Protein AF-A0A6I2Z234-F1 (afdb_monomer_lite)

Structure (mmCIF, N/CA/C/O backbone):
data_AF-A0A6I2Z234-F1
#
_entry.id   AF-A0A6I2Z234-F1
#
loop_
_atom_site.group_PDB
_atom_site.id
_atom_site.type_symbol
_atom_site.label_atom_id
_atom_site.label_alt_id
_atom_site.label_comp_id
_atom_site.label_asym_id
_atom_site.label_entity_id
_atom_site.label_seq_id
_atom_site.pdbx_PDB_ins_code
_atom_site.Cartn_x
_atom_site.Cartn_y
_atom_site.Cartn_z
_atom_site.occupancy
_atom_site.B_iso_or_equiv
_atom_site.auth_seq_id
_atom_site.auth_comp_id
_atom_site.auth_asym_id
_atom_site.auth_atom_id
_atom_site.pdbx_PDB_model_num
ATOM 1 N N . ARG A 1 1 ? 18.696 -11.423 -16.055 1.00 56.00 1 ARG A N 1
ATOM 2 C CA . ARG A 1 1 ? 18.719 -9.978 -16.403 1.00 56.00 1 ARG A CA 1
ATOM 3 C C . ARG A 1 1 ? 17.276 -9.513 -16.490 1.00 56.00 1 ARG A C 1
ATOM 5 O O . ARG A 1 1 ? 16.535 -10.114 -17.251 1.00 56.00 1 ARG A O 1
ATOM 12 N N . GLY A 1 2 ? 16.863 -8.539 -15.679 1.00 79.94 2 GLY A N 1
ATOM 13 C CA . GLY A 1 2 ? 15.513 -7.974 -15.778 1.00 79.94 2 GLY A CA 1
ATOM 14 C C . GLY A 1 2 ? 15.361 -7.114 -17.035 1.00 79.94 2 GLY A C 1
ATOM 15 O O . GLY A 1 2 ? 16.342 -6.525 -17.488 1.00 79.94 2 GLY A O 1
ATOM 16 N N . VAL A 1 3 ? 14.144 -7.052 -17.579 1.00 88.81 3 VAL A N 1
ATOM 17 C CA . VAL A 1 3 ? 13.774 -6.189 -18.716 1.00 88.81 3 VAL A CA 1
ATOM 18 C C . VAL A 1 3 ? 14.104 -4.729 -18.384 1.00 88.81 3 VAL A C 1
ATOM 20 O O . VAL A 1 3 ? 13.885 -4.291 -17.245 1.00 88.81 3 VAL A O 1
ATOM 23 N N . LYS A 1 4 ? 14.651 -3.958 -19.331 1.00 92.50 4 LYS A N 1
ATOM 24 C CA . LYS A 1 4 ? 15.020 -2.558 -19.064 1.00 92.50 4 LYS A CA 1
ATOM 25 C C . LYS A 1 4 ? 13.770 -1.688 -18.932 1.00 92.50 4 LYS A C 1
ATOM 27 O O . LYS A 1 4 ? 12.749 -1.938 -19.562 1.00 92.50 4 LYS A O 1
ATOM 32 N N . SER A 1 5 ? 13.852 -0.629 -18.134 1.00 92.75 5 SER A N 1
ATOM 33 C CA . SER A 1 5 ? 12.702 0.247 -17.871 1.00 92.75 5 SER A CA 1
ATOM 34 C C . SER A 1 5 ? 12.197 0.955 -19.136 1.00 92.75 5 SER A C 1
ATOM 36 O O . SER A 1 5 ? 10.994 1.094 -19.311 1.00 92.75 5 SER A O 1
ATOM 38 N N . PHE A 1 6 ? 13.088 1.299 -20.074 1.00 92.38 6 PHE A N 1
ATOM 39 C CA . PHE A 1 6 ? 12.712 1.838 -21.390 1.00 92.38 6 PHE A CA 1
ATOM 40 C C . PHE A 1 6 ? 11.947 0.839 -22.271 1.00 92.38 6 PHE A C 1
ATOM 42 O O . PHE A 1 6 ? 11.061 1.246 -23.012 1.00 92.38 6 PHE A O 1
ATOM 49 N N . GLU A 1 7 ? 12.252 -0.457 -22.171 1.00 94.00 7 GLU A N 1
ATOM 50 C CA . GLU A 1 7 ? 11.565 -1.512 -22.932 1.00 94.00 7 GLU A CA 1
ATOM 51 C C . GLU A 1 7 ? 10.148 -1.757 -22.380 1.00 94.00 7 GLU A C 1
ATOM 53 O O . GLU A 1 7 ? 9.220 -2.030 -23.137 1.00 94.00 7 GLU A O 1
ATOM 58 N N . LEU A 1 8 ? 9.963 -1.610 -21.062 1.00 94.75 8 LEU A N 1
ATOM 59 C CA . LEU A 1 8 ? 8.663 -1.762 -20.396 1.00 94.75 8 LEU A CA 1
ATOM 60 C C . LEU A 1 8 ? 7.775 -0.516 -20.463 1.00 94.75 8 LEU A C 1
ATOM 62 O O . LEU A 1 8 ? 6.561 -0.645 -20.333 1.00 94.75 8 LEU A O 1
ATOM 66 N N . ALA A 1 9 ? 8.352 0.671 -20.651 1.00 94.88 9 ALA A N 1
ATOM 67 C CA . ALA A 1 9 ? 7.626 1.941 -20.626 1.00 94.88 9 ALA A CA 1
ATOM 68 C C . ALA A 1 9 ? 6.409 1.950 -21.564 1.00 94.88 9 ALA A C 1
ATOM 70 O O . ALA A 1 9 ? 5.312 2.317 -21.147 1.00 94.88 9 ALA A O 1
ATOM 71 N N . GLY A 1 10 ? 6.588 1.468 -22.799 1.00 94.25 10 GLY A N 1
ATOM 72 C CA . GLY A 1 10 ? 5.508 1.377 -23.784 1.00 94.25 10 GLY A CA 1
ATOM 73 C C . GLY A 1 10 ? 4.420 0.367 -23.409 1.00 94.25 10 GLY A C 1
ATOM 74 O O . GLY A 1 10 ? 3.242 0.653 -23.586 1.00 94.25 10 GLY A O 1
ATOM 75 N N . GLN A 1 11 ? 4.795 -0.786 -22.845 1.00 95.12 11 GLN A N 1
ATOM 76 C CA . GLN A 1 11 ? 3.840 -1.835 -22.456 1.00 95.12 11 GLN A CA 1
ATOM 77 C C . GLN A 1 11 ? 3.012 -1.440 -21.230 1.00 95.12 11 GLN A C 1
ATOM 79 O O . GLN A 1 11 ? 1.834 -1.765 -21.143 1.00 95.12 11 GLN A O 1
ATOM 84 N N . LEU A 1 12 ? 3.639 -0.750 -20.275 1.00 94.44 12 LEU A N 1
ATOM 85 C CA . LEU A 1 12 ? 3.011 -0.348 -19.018 1.00 94.44 12 LEU A CA 1
ATOM 86 C C . LEU A 1 12 ? 2.335 1.028 -19.092 1.00 94.44 12 LEU A C 1
ATOM 88 O O . LEU A 1 12 ? 1.672 1.416 -18.135 1.00 94.44 12 LEU A O 1
ATOM 92 N N . GLY A 1 13 ? 2.529 1.787 -20.176 1.00 96.19 13 GLY A N 1
ATOM 93 C CA . GLY A 1 13 ? 2.050 3.170 -20.278 1.00 96.19 13 GLY A CA 1
ATOM 94 C C . GLY A 1 13 ? 2.666 4.099 -19.223 1.00 96.19 13 GLY A C 1
ATOM 95 O O . GLY A 1 13 ? 2.029 5.055 -18.789 1.00 96.19 13 GLY A O 1
ATOM 96 N N . MET A 1 14 ? 3.889 3.801 -18.771 1.00 96.31 14 MET A N 1
ATOM 97 C CA . MET A 1 14 ? 4.577 4.511 -17.687 1.00 96.31 14 MET A CA 1
ATOM 98 C C . MET A 1 14 ? 5.890 5.110 -18.179 1.00 96.31 14 MET A C 1
ATOM 100 O O . MET A 1 14 ? 6.608 4.502 -18.971 1.00 96.31 14 MET A O 1
ATOM 104 N N . ALA A 1 15 ? 6.269 6.271 -17.648 1.00 97.38 15 ALA A N 1
ATOM 105 C CA . ALA A 1 15 ? 7.601 6.807 -17.886 1.00 97.38 15 ALA A CA 1
ATOM 106 C C . ALA A 1 15 ? 8.671 5.887 -17.251 1.00 97.38 15 ALA A C 1
ATOM 108 O O . ALA A 1 15 ? 8.452 5.373 -16.148 1.00 97.38 15 ALA A O 1
ATOM 109 N N . PRO A 1 16 ? 9.860 5.712 -17.865 1.00 96.75 16 PRO A N 1
ATOM 110 C CA . PRO A 1 16 ? 10.902 4.817 -17.348 1.00 96.75 16 PRO A CA 1
ATOM 111 C C . PRO A 1 16 ? 11.262 5.062 -15.874 1.00 96.75 16 PRO A C 1
ATOM 113 O O . PRO A 1 16 ? 11.394 4.114 -15.100 1.00 96.75 16 PRO A O 1
ATOM 116 N N . TRP A 1 17 ? 11.320 6.331 -15.451 1.00 96.56 17 TRP A N 1
ATOM 117 C CA . TRP A 1 17 ? 11.630 6.696 -14.066 1.00 96.56 17 TRP A CA 1
ATOM 118 C C . TRP A 1 17 ? 10.569 6.214 -13.061 1.00 96.56 17 TRP A C 1
ATOM 120 O O . TRP A 1 17 ? 10.903 5.939 -11.906 1.00 96.56 17 TRP A O 1
ATOM 130 N N . GLN A 1 18 ? 9.299 6.086 -13.474 1.00 97.25 18 GLN A N 1
ATOM 131 C CA . GLN A 1 18 ? 8.226 5.548 -12.628 1.00 97.25 18 GLN A CA 1
ATOM 132 C C . GLN A 1 18 ? 8.430 4.051 -12.398 1.00 97.25 18 GLN A C 1
ATOM 134 O O . GLN A 1 18 ? 8.263 3.582 -11.274 1.00 97.25 18 GLN A O 1
ATOM 139 N N . ILE A 1 19 ? 8.876 3.320 -13.424 1.00 95.94 19 ILE A N 1
ATOM 140 C CA . ILE A 1 19 ? 9.188 1.888 -13.332 1.00 95.94 19 ILE A CA 1
ATOM 141 C C . ILE A 1 19 ? 10.382 1.671 -12.395 1.00 95.94 19 ILE A C 1
ATOM 143 O O . ILE A 1 19 ? 10.329 0.817 -11.509 1.00 95.94 19 ILE A O 1
ATOM 147 N N . ASP A 1 20 ? 11.436 2.480 -12.528 1.00 95.56 20 ASP A N 1
ATOM 148 C CA . ASP A 1 20 ? 12.602 2.414 -11.639 1.00 95.56 20 ASP A CA 1
ATOM 149 C C . ASP A 1 20 ? 12.239 2.748 -10.188 1.00 95.56 20 ASP A C 1
ATOM 151 O O . ASP A 1 20 ? 12.718 2.110 -9.245 1.00 95.56 20 ASP A O 1
ATOM 155 N N . LYS A 1 21 ? 11.365 3.741 -9.984 1.00 95.44 21 LYS A N 1
ATOM 156 C CA . LYS A 1 21 ? 10.826 4.075 -8.662 1.00 95.44 21 LYS A CA 1
ATOM 157 C C . LYS A 1 21 ? 10.019 2.910 -8.083 1.00 95.44 21 LYS A C 1
ATOM 159 O O . LYS A 1 21 ? 10.282 2.530 -6.943 1.00 95.44 21 LYS A O 1
ATOM 164 N N . ALA A 1 22 ? 9.108 2.321 -8.857 1.00 93.94 22 ALA A N 1
ATOM 165 C CA . ALA A 1 22 ? 8.300 1.184 -8.425 1.00 93.94 22 ALA A CA 1
ATOM 166 C C . ALA A 1 22 ? 9.186 -0.009 -8.039 1.00 93.94 22 ALA A C 1
ATOM 168 O O . ALA A 1 22 ? 9.064 -0.530 -6.936 1.00 93.94 22 ALA A O 1
ATOM 169 N N . ARG A 1 23 ? 10.165 -0.375 -8.875 1.00 92.62 23 ARG A N 1
ATOM 170 C CA . ARG A 1 23 ? 11.130 -1.453 -8.584 1.00 92.62 23 ARG A CA 1
ATOM 171 C C . ARG A 1 23 ? 11.888 -1.233 -7.279 1.00 92.62 23 ARG A C 1
ATOM 173 O O . ARG A 1 23 ? 11.993 -2.157 -6.478 1.00 92.62 23 ARG A O 1
ATOM 180 N N . ARG A 1 24 ? 12.376 -0.010 -7.032 1.00 93.25 24 ARG A N 1
ATOM 181 C CA . ARG A 1 24 ? 13.027 0.333 -5.757 1.00 93.25 24 ARG A CA 1
ATOM 182 C C . ARG A 1 24 ? 12.073 0.199 -4.575 1.00 93.25 24 ARG A C 1
ATOM 184 O O . ARG A 1 24 ? 12.481 -0.293 -3.533 1.00 93.25 24 ARG A O 1
ATOM 191 N N . GLN A 1 25 ? 10.819 0.617 -4.717 1.00 92.31 25 GLN A N 1
ATOM 192 C CA . GLN A 1 25 ? 9.832 0.523 -3.639 1.00 92.31 25 GLN A CA 1
ATOM 193 C C . GLN A 1 25 ? 9.404 -0.921 -3.348 1.00 92.31 25 GLN A C 1
ATOM 195 O O . GLN A 1 25 ? 9.142 -1.235 -2.190 1.00 92.31 25 GLN A O 1
ATOM 200 N N . LEU A 1 26 ? 9.383 -1.785 -4.367 1.00 92.12 26 LEU A N 1
ATOM 201 C CA . LEU A 1 26 ? 8.941 -3.182 -4.301 1.00 92.12 26 LEU A CA 1
ATOM 202 C C . LEU A 1 26 ? 9.920 -4.132 -3.602 1.00 92.12 26 LEU A C 1
ATOM 204 O O . LEU A 1 26 ? 9.549 -5.260 -3.314 1.00 92.12 26 LEU A O 1
ATOM 208 N N . HIS A 1 27 ? 11.144 -3.705 -3.284 1.00 89.50 27 HIS A N 1
ATOM 209 C CA . HIS A 1 27 ? 12.197 -4.598 -2.780 1.00 89.50 27 HIS A CA 1
ATOM 210 C C . HIS A 1 27 ? 11.847 -5.359 -1.479 1.00 89.50 27 HIS A C 1
ATOM 212 O O . HIS A 1 27 ? 12.500 -6.344 -1.147 1.00 89.50 27 HIS A O 1
ATOM 218 N N . ARG A 1 28 ? 10.873 -4.855 -0.712 1.00 89.88 28 ARG A N 1
ATOM 219 C CA . ARG A 1 28 ? 10.369 -5.411 0.557 1.00 89.88 28 ARG A CA 1
ATOM 220 C C . ARG A 1 28 ? 8.959 -5.995 0.421 1.00 89.88 28 ARG A C 1
ATOM 222 O O . ARG A 1 28 ? 8.360 -6.391 1.402 1.00 89.88 28 ARG A O 1
ATOM 229 N N . TRP A 1 29 ? 8.402 -6.016 -0.783 1.00 94.62 29 TRP A N 1
ATOM 230 C CA . TRP A 1 29 ? 7.031 -6.445 -1.016 1.00 94.62 29 TRP A CA 1
ATOM 231 C C . TRP A 1 29 ? 6.989 -7.815 -1.677 1.00 94.62 29 TRP A C 1
ATOM 233 O O . TRP A 1 29 ? 7.669 -8.060 -2.672 1.00 94.62 29 TRP A O 1
ATOM 243 N N . SER A 1 30 ? 6.138 -8.690 -1.147 1.00 93.88 30 SER A N 1
ATOM 244 C CA . SER A 1 30 ? 5.742 -9.932 -1.798 1.00 93.88 30 SER A CA 1
ATOM 245 C C . SER A 1 30 ? 4.407 -9.704 -2.515 1.00 93.88 30 SER A C 1
ATOM 247 O O . SER A 1 30 ? 3.663 -8.791 -2.142 1.00 93.88 30 SER A O 1
ATOM 249 N N . PRO A 1 31 ? 4.055 -10.523 -3.521 1.00 93.31 31 PRO A N 1
ATOM 250 C CA . PRO A 1 31 ? 2.749 -10.425 -4.168 1.00 93.31 31 PRO A CA 1
ATOM 251 C C . PRO A 1 31 ? 1.578 -10.504 -3.175 1.00 93.31 31 PRO A C 1
ATOM 253 O O . PRO A 1 31 ? 0.639 -9.720 -3.281 1.00 93.31 31 PRO A O 1
ATOM 256 N N . GLY A 1 32 ? 1.667 -11.392 -2.175 1.00 95.19 32 GLY A N 1
ATOM 257 C CA . GLY A 1 32 ? 0.661 -11.516 -1.114 1.00 95.19 32 GLY A CA 1
ATOM 258 C C . GLY A 1 32 ? 0.553 -10.254 -0.258 1.00 95.19 32 GLY A C 1
ATOM 259 O O . GLY A 1 32 ? -0.537 -9.717 -0.101 1.00 95.19 32 GLY A O 1
ATOM 260 N N . ALA A 1 33 ? 1.686 -9.700 0.186 1.00 95.31 33 ALA A N 1
ATOM 261 C CA . ALA A 1 33 ? 1.690 -8.474 0.985 1.00 95.31 33 ALA A CA 1
ATOM 262 C C . ALA A 1 33 ? 1.080 -7.277 0.232 1.00 95.31 33 ALA A C 1
ATOM 264 O O . ALA A 1 33 ? 0.417 -6.439 0.840 1.00 95.31 33 ALA A O 1
ATOM 265 N N . ILE A 1 34 ? 1.275 -7.191 -1.091 1.00 95.62 34 ILE A N 1
ATOM 266 C CA . ILE A 1 34 ? 0.638 -6.155 -1.919 1.00 95.62 34 ILE A CA 1
ATOM 267 C C . ILE A 1 34 ? -0.882 -6.345 -1.947 1.00 95.62 34 ILE A C 1
ATOM 269 O O . ILE A 1 34 ? -1.610 -5.367 -1.787 1.00 95.62 34 ILE A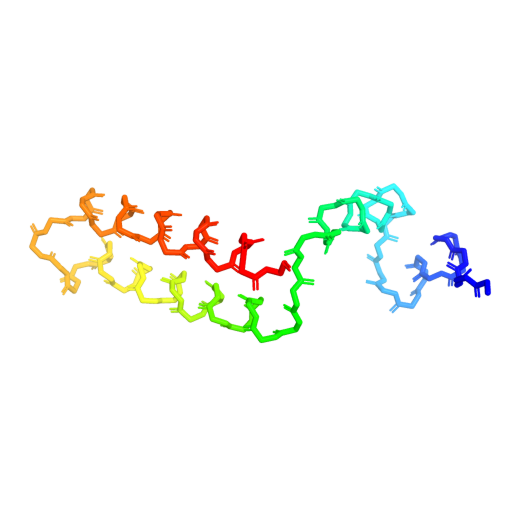 O 1
ATOM 273 N N . ALA A 1 35 ? -1.363 -7.579 -2.129 1.00 96.12 35 ALA A N 1
ATOM 274 C CA . ALA A 1 35 ? -2.794 -7.874 -2.122 1.00 96.12 35 ALA A CA 1
ATOM 275 C C . ALA A 1 35 ? -3.439 -7.511 -0.773 1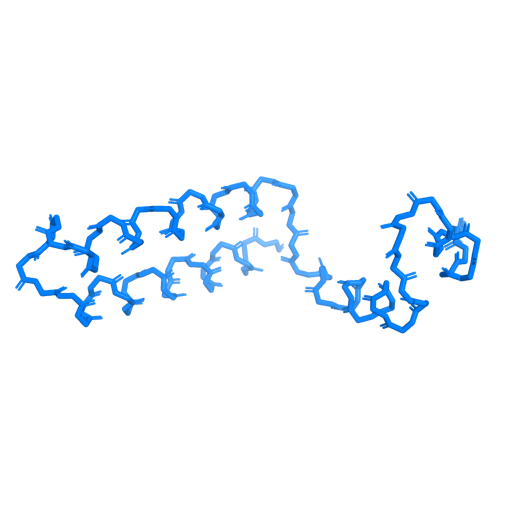.00 96.12 35 ALA A C 1
ATOM 277 O O . ALA A 1 35 ? -4.463 -6.825 -0.746 1.00 96.12 35 ALA A O 1
ATOM 278 N N . ASP A 1 36 ? -2.787 -7.874 0.334 1.00 96.12 36 ASP A N 1
ATOM 279 C CA . ASP A 1 36 ? -3.236 -7.523 1.683 1.00 96.12 36 ASP A CA 1
ATOM 280 C C . ASP A 1 36 ? -3.289 -6.003 1.880 1.00 96.12 36 ASP A C 1
ATOM 282 O O . ASP A 1 36 ? -4.289 -5.465 2.355 1.00 96.12 36 ASP A O 1
ATOM 286 N N . ALA A 1 37 ? -2.245 -5.282 1.453 1.00 96.69 37 ALA A N 1
ATOM 287 C CA . ALA A 1 37 ? -2.202 -3.826 1.548 1.00 96.69 37 ALA A CA 1
ATOM 288 C C . ALA A 1 37 ? -3.337 -3.151 0.766 1.00 96.69 37 ALA A C 1
ATOM 290 O O . ALA A 1 37 ? -3.941 -2.207 1.273 1.00 96.69 37 ALA A O 1
ATOM 291 N N . VAL A 1 38 ? -3.671 -3.647 -0.429 1.00 97.19 38 VAL A N 1
AT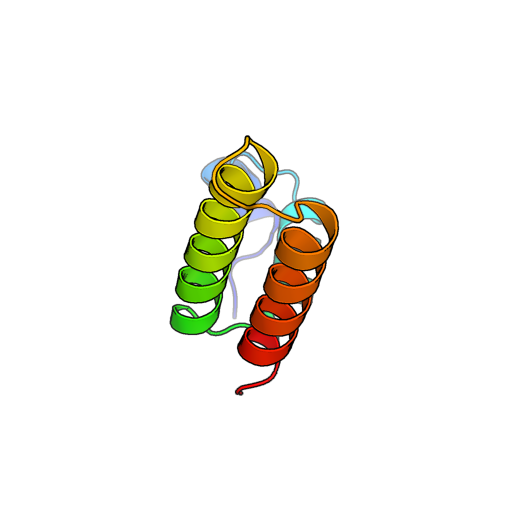OM 292 C CA . VAL A 1 38 ? -4.823 -3.152 -1.202 1.00 97.19 38 VAL A CA 1
ATOM 293 C C . VAL A 1 38 ? -6.132 -3.383 -0.441 1.00 97.19 38 VAL A C 1
ATOM 295 O O . VAL A 1 38 ? -6.954 -2.469 -0.357 1.00 97.19 38 VAL A O 1
ATOM 298 N N . GLY A 1 39 ? -6.311 -4.555 0.175 1.00 97.88 39 GLY A N 1
ATOM 299 C CA . GLY A 1 39 ? -7.477 -4.849 1.015 1.00 97.88 39 GLY A CA 1
ATOM 300 C C . GLY A 1 39 ? -7.581 -3.936 2.244 1.00 97.88 39 GLY A C 1
ATOM 301 O O . GLY A 1 39 ? -8.666 -3.445 2.571 1.00 97.88 39 GLY A O 1
ATOM 302 N N . PHE A 1 40 ? -6.453 -3.641 2.898 1.00 97.94 40 PHE A N 1
ATOM 303 C CA . PHE A 1 40 ? -6.412 -2.699 4.020 1.00 97.94 40 PHE A CA 1
ATOM 304 C C . PHE A 1 40 ? -6.776 -1.276 3.593 1.00 97.94 40 PHE A C 1
ATOM 306 O O . PHE A 1 40 ? -7.533 -0.619 4.303 1.00 97.94 40 PHE A O 1
ATOM 313 N N . ILE A 1 41 ? -6.305 -0.819 2.427 1.00 97.50 41 ILE A N 1
ATOM 314 C CA . ILE A 1 41 ? -6.665 0.496 1.873 1.00 97.50 41 ILE A CA 1
ATOM 315 C C . ILE A 1 41 ? -8.164 0.562 1.567 1.00 97.50 41 ILE A C 1
ATOM 317 O O . ILE A 1 41 ? -8.813 1.534 1.939 1.00 97.50 41 ILE A O 1
ATOM 321 N N . ALA A 1 42 ? -8.727 -0.471 0.934 1.00 98.06 42 ALA A N 1
ATOM 322 C CA . ALA A 1 42 ? -10.157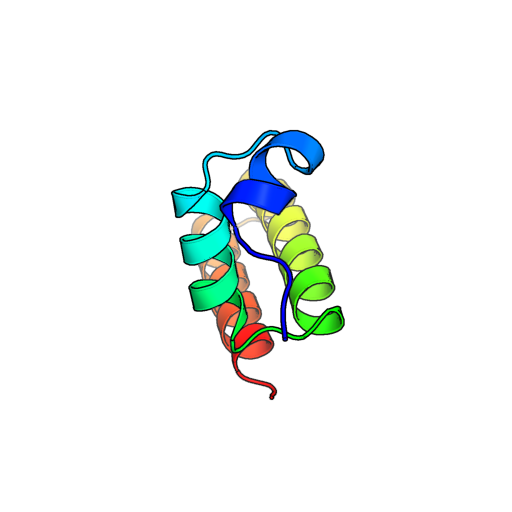 -0.516 0.629 1.00 98.06 42 ALA A CA 1
ATOM 323 C C . ALA A 1 42 ? -11.022 -0.482 1.901 1.00 98.06 42 ALA A C 1
ATOM 325 O O . ALA A 1 42 ? -12.035 0.211 1.950 1.00 98.06 42 ALA A O 1
ATOM 326 N N . THR A 1 43 ? -10.592 -1.185 2.953 1.00 97.56 43 THR A N 1
ATOM 327 C CA . THR A 1 43 ? -11.261 -1.146 4.263 1.00 97.56 43 THR A CA 1
ATOM 328 C C . THR A 1 43 ? -11.201 0.258 4.867 1.00 97.56 43 THR A C 1
ATOM 330 O O . THR A 1 43 ? -12.221 0.779 5.307 1.00 97.56 43 THR A O 1
ATOM 333 N N . ALA A 1 44 ? -10.024 0.888 4.842 1.00 97.56 44 ALA A N 1
ATOM 334 C CA . ALA A 1 44 ? -9.826 2.233 5.374 1.00 97.56 44 ALA A CA 1
ATOM 335 C C . ALA A 1 44 ? -10.659 3.285 4.627 1.00 97.56 44 ALA A C 1
ATOM 337 O O . ALA A 1 44 ? -11.223 4.174 5.257 1.00 97.56 44 ALA A O 1
ATOM 338 N N . ASP A 1 45 ? -10.780 3.172 3.300 1.00 97.75 45 ASP A N 1
ATOM 339 C CA . ASP A 1 45 ? -11.620 4.055 2.484 1.00 97.75 45 ASP A CA 1
ATOM 340 C C . ASP A 1 45 ? -13.089 4.011 2.933 1.00 97.75 45 ASP A C 1
ATOM 342 O O . ASP A 1 45 ? -13.713 5.058 3.109 1.00 97.75 45 ASP A O 1
ATOM 346 N N . ALA A 1 46 ? -13.621 2.813 3.195 1.00 97.81 46 ALA A N 1
ATOM 347 C CA . ALA A 1 46 ? -14.970 2.655 3.727 1.00 97.81 46 ALA A CA 1
ATOM 348 C C . ALA A 1 46 ? -15.097 3.214 5.156 1.00 97.81 46 ALA A C 1
ATOM 350 O O . ALA A 1 46 ? -16.030 3.968 5.439 1.00 97.81 46 ALA A O 1
ATOM 351 N N . GLU A 1 47 ? -14.156 2.876 6.048 1.00 97.50 47 GLU A N 1
ATOM 352 C CA . GLU A 1 47 ? -14.132 3.344 7.442 1.00 97.50 47 GLU A CA 1
ATOM 353 C C . GLU A 1 47 ? -14.118 4.889 7.507 1.00 97.50 47 GLU A C 1
ATOM 355 O O . GLU A 1 47 ? -14.944 5.483 8.203 1.00 97.50 47 GLU A O 1
ATOM 360 N N . VAL A 1 48 ? -13.273 5.552 6.706 1.00 96.56 48 VAL A N 1
ATOM 361 C CA . VAL A 1 48 ? -13.162 7.023 6.641 1.00 96.56 48 VAL A CA 1
ATOM 362 C C . VAL A 1 48 ? -14.407 7.686 6.047 1.00 96.56 48 VAL A C 1
ATOM 364 O O . VAL A 1 48 ? -14.760 8.796 6.443 1.00 96.56 48 VAL A O 1
ATOM 367 N N . LYS A 1 49 ? -15.114 7.016 5.131 1.00 96.19 49 LYS A N 1
ATOM 368 C CA . LYS A 1 49 ? -16.358 7.522 4.521 1.00 96.19 49 LYS A CA 1
ATOM 369 C C . LYS A 1 49 ? -17.601 7.361 5.405 1.00 96.19 49 LYS A C 1
ATOM 371 O O . LYS A 1 49 ? -18.701 7.669 4.953 1.00 96.19 49 LYS A O 1
ATOM 376 N N . GLY A 1 50 ? -17.438 6.914 6.650 1.00 93.25 50 GLY A N 1
ATOM 377 C CA . GLY A 1 50 ? -18.518 6.835 7.637 1.00 93.25 50 GLY A CA 1
ATOM 378 C C . GLY A 1 50 ? -18.865 5.420 8.093 1.00 93.25 50 GLY A C 1
ATOM 379 O O . GLY A 1 50 ? -19.825 5.255 8.840 1.00 93.25 50 GLY A O 1
ATOM 380 N N . ALA A 1 51 ? -18.101 4.400 7.686 1.00 91.75 51 ALA A N 1
ATOM 381 C CA . ALA A 1 51 ? -18.262 3.047 8.223 1.00 91.75 51 ALA A CA 1
ATOM 382 C C . ALA A 1 51 ? -17.553 2.834 9.579 1.00 91.75 51 ALA A C 1
ATOM 384 O O . ALA A 1 51 ? -17.683 1.760 10.164 1.00 91.75 51 ALA A O 1
ATOM 385 N N . ALA A 1 52 ? -16.819 3.831 10.094 1.00 93.25 52 ALA A N 1
ATOM 386 C CA . ALA A 1 52 ? -16.202 3.810 11.420 1.00 93.25 52 ALA A CA 1
ATOM 387 C C . ALA A 1 52 ? -16.609 5.020 12.272 1.00 93.25 52 ALA A C 1
ATOM 389 O O . ALA A 1 52 ? -16.890 6.102 11.762 1.00 93.25 52 ALA A O 1
ATOM 390 N N . SER A 1 53 ? -16.589 4.833 13.595 1.00 92.31 53 SER A N 1
ATOM 391 C CA . SER A 1 53 ? -16.836 5.898 14.574 1.00 92.31 53 SER A CA 1
ATOM 392 C C . SER A 1 53 ? -15.668 6.878 14.709 1.00 92.31 53 SER A C 1
ATOM 394 O O . SER A 1 53 ? -15.881 8.020 15.101 1.00 92.31 53 SER A O 1
ATOM 396 N N . ASP A 1 54 ? -14.446 6.432 14.398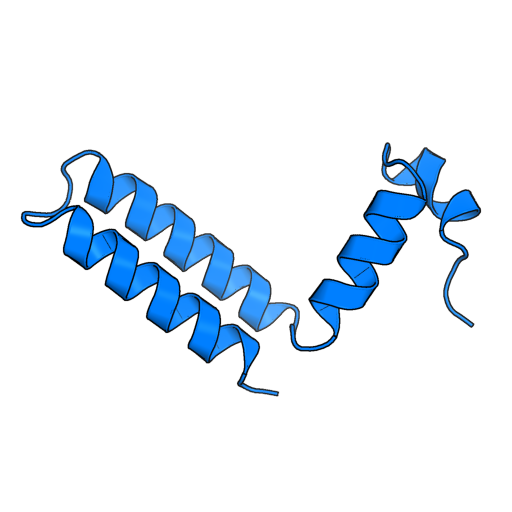 1.00 96.69 54 ASP A N 1
ATOM 397 C CA . ASP A 1 54 ? -13.230 7.249 14.406 1.00 96.69 54 ASP A CA 1
ATOM 398 C C . ASP A 1 54 ? -12.463 7.081 13.076 1.00 96.69 54 ASP A C 1
ATOM 400 O O . ASP A 1 54 ? -11.722 6.107 12.892 1.00 96.69 54 ASP A O 1
ATOM 404 N N . PRO A 1 55 ? -12.646 8.019 12.129 1.00 94.19 55 PRO A N 1
ATOM 405 C CA . PRO A 1 55 ? -11.952 8.019 10.841 1.00 94.19 55 PRO A CA 1
ATOM 406 C C . PRO A 1 55 ? -10.429 8.185 10.934 1.00 94.19 55 PRO A C 1
ATOM 408 O O . PRO A 1 55 ? -9.709 7.702 10.059 1.00 94.19 55 PRO A O 1
ATOM 411 N N . ILE A 1 56 ? -9.919 8.870 11.963 1.00 96.12 56 ILE A N 1
ATOM 412 C CA . ILE A 1 56 ? -8.475 9.090 12.120 1.00 96.12 56 ILE A CA 1
ATOM 413 C C . ILE A 1 56 ? -7.827 7.782 12.557 1.00 96.12 56 ILE A C 1
ATOM 415 O O . ILE A 1 56 ? -6.869 7.324 11.932 1.00 96.12 56 ILE A O 1
ATOM 419 N N . TYR A 1 57 ? -8.413 7.125 13.556 1.00 96.69 57 TYR A N 1
ATOM 420 C CA . TYR A 1 57 ? -7.939 5.826 14.013 1.00 96.69 57 TYR A CA 1
ATOM 421 C C . TYR A 1 57 ? -7.993 4.759 12.907 1.00 96.69 57 TYR A C 1
ATOM 423 O O . TYR A 1 57 ? -7.078 3.942 12.781 1.00 96.69 57 TYR A O 1
ATOM 431 N N . ALA A 1 58 ? -9.026 4.778 12.058 1.00 96.88 58 ALA A N 1
ATOM 432 C CA . ALA A 1 58 ? -9.118 3.901 10.888 1.00 96.88 58 ALA A CA 1
ATOM 433 C C . ALA A 1 58 ? -7.905 4.049 9.949 1.00 96.88 58 ALA A C 1
ATOM 435 O O . ALA A 1 58 ? -7.303 3.055 9.526 1.00 96.88 58 ALA A O 1
ATOM 436 N N . LEU A 1 59 ? -7.496 5.292 9.676 1.00 95.75 59 LEU A N 1
ATOM 437 C CA . LEU A 1 59 ? -6.321 5.579 8.859 1.00 95.75 59 LEU A CA 1
ATOM 438 C C . LEU A 1 59 ? -5.025 5.104 9.532 1.00 95.75 59 LEU A C 1
ATOM 440 O O . LEU A 1 59 ? -4.201 4.455 8.885 1.00 95.75 59 LEU A O 1
ATOM 444 N N . GLU A 1 60 ? -4.846 5.384 10.824 1.00 97.56 60 GLU A N 1
ATOM 445 C CA . GLU A 1 60 ? -3.672 4.945 11.589 1.00 97.56 60 GLU A CA 1
ATOM 446 C C . GLU A 1 60 ? -3.528 3.420 11.559 1.00 97.56 60 GLU A C 1
ATOM 448 O O . GLU A 1 60 ? -2.482 2.884 11.182 1.00 97.56 60 GLU A O 1
ATOM 453 N N . LYS A 1 61 ? -4.622 2.713 11.857 1.00 97.06 61 LYS A N 1
ATOM 454 C CA . LYS A 1 61 ? -4.720 1.251 11.811 1.00 97.06 61 LYS A CA 1
ATOM 455 C C . LYS A 1 61 ? -4.352 0.697 10.435 1.00 97.06 61 LYS A C 1
ATOM 457 O O . LYS A 1 61 ? -3.645 -0.312 10.352 1.00 97.06 61 LYS A O 1
ATOM 462 N N . ALA A 1 62 ? -4.799 1.337 9.354 1.00 97.31 62 ALA A N 1
ATOM 463 C CA . ALA A 1 62 ? -4.450 0.934 7.996 1.00 97.31 62 ALA A CA 1
ATOM 464 C C . ALA A 1 62 ? -2.949 1.097 7.717 1.00 97.31 62 ALA A C 1
ATOM 466 O O . ALA A 1 62 ? -2.312 0.158 7.236 1.00 97.31 62 ALA A O 1
ATOM 467 N N . ILE A 1 63 ? -2.360 2.241 8.081 1.00 96.75 63 ILE A N 1
ATOM 468 C CA . ILE A 1 63 ? -0.923 2.504 7.911 1.00 96.75 63 ILE A CA 1
ATOM 469 C C . ILE A 1 63 ? -0.087 1.478 8.684 1.00 96.75 63 ILE A C 1
ATOM 471 O O . ILE A 1 63 ? 0.851 0.912 8.117 1.00 96.75 63 ILE A O 1
ATOM 475 N N . THR A 1 64 ? -0.445 1.183 9.939 1.00 97.62 64 THR A N 1
ATOM 476 C CA . THR A 1 64 ? 0.240 0.165 10.747 1.00 97.62 64 THR A CA 1
ATOM 477 C C . THR A 1 64 ? 0.207 -1.199 10.059 1.00 97.62 64 THR A C 1
ATOM 479 O O . THR A 1 64 ? 1.253 -1.824 9.893 1.00 97.62 64 THR A O 1
ATOM 482 N N . ARG A 1 65 ? -0.964 -1.643 9.583 1.00 96.62 65 ARG A N 1
ATOM 483 C CA . ARG A 1 65 ? -1.117 -2.940 8.900 1.00 96.62 65 ARG A CA 1
ATOM 484 C C . ARG A 1 65 ? -0.302 -3.030 7.609 1.00 96.62 65 ARG A C 1
ATOM 486 O O . ARG A 1 65 ? 0.372 -4.031 7.383 1.00 96.62 65 ARG A O 1
ATOM 493 N N . ILE A 1 66 ? -0.318 -1.979 6.790 1.00 96.12 66 ILE A N 1
ATOM 494 C CA . ILE A 1 66 ? 0.444 -1.899 5.533 1.00 96.12 66 ILE A CA 1
ATOM 495 C C . ILE A 1 66 ? 1.956 -1.939 5.811 1.00 96.12 66 ILE A C 1
ATOM 497 O O . ILE A 1 66 ? 2.695 -2.651 5.129 1.00 96.12 66 ILE A O 1
ATOM 501 N N . ALA A 1 67 ? 2.430 -1.208 6.824 1.00 95.31 67 ALA A N 1
ATOM 502 C CA . ALA A 1 67 ? 3.840 -1.196 7.213 1.00 95.31 67 ALA A CA 1
ATOM 503 C C . ALA A 1 67 ? 4.317 -2.560 7.744 1.00 95.31 67 ALA A C 1
ATOM 505 O O . ALA A 1 67 ? 5.426 -2.997 7.415 1.00 95.31 67 ALA A O 1
ATOM 506 N N . SER A 1 68 ? 3.472 -3.251 8.516 1.00 93.44 68 SER A N 1
ATOM 507 C CA . SER A 1 68 ? 3.734 -4.616 8.978 1.00 93.44 68 SER A CA 1
ATOM 508 C C . SER A 1 68 ? 3.777 -5.611 7.816 1.00 93.44 68 SER A C 1
ATOM 510 O O . SER A 1 68 ? 4.738 -6.369 7.717 1.00 93.44 68 SER A O 1
ATOM 512 N N . ALA A 1 69 ? 2.812 -5.561 6.890 1.00 92.00 69 ALA A N 1
ATOM 513 C CA . ALA A 1 69 ? 2.775 -6.443 5.718 1.00 92.00 69 ALA A CA 1
ATOM 514 C C . ALA A 1 69 ? 4.021 -6.288 4.829 1.00 92.00 69 ALA A C 1
ATOM 516 O O . ALA A 1 69 ? 4.605 -7.275 4.38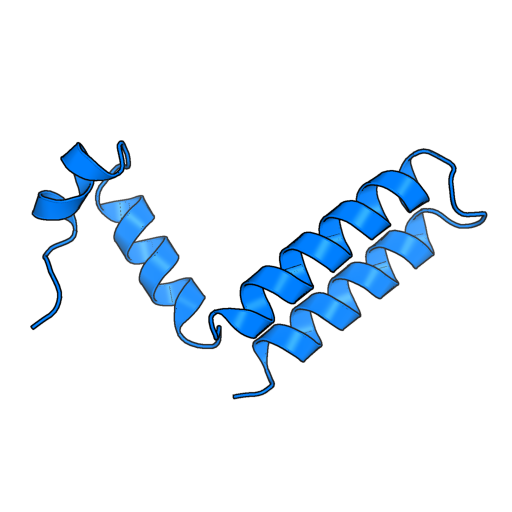5 1.00 92.00 69 ALA A O 1
ATOM 517 N N . LYS A 1 70 ? 4.491 -5.049 4.637 1.00 89.69 70 LYS A N 1
ATOM 518 C CA . LYS A 1 70 ? 5.734 -4.735 3.913 1.00 89.69 70 LYS A CA 1
ATOM 519 C C . LYS A 1 70 ? 6.996 -5.323 4.564 1.00 89.69 70 LYS A C 1
ATOM 521 O O . LYS A 1 70 ? 8.030 -5.408 3.917 1.00 89.69 70 LYS A O 1
ATOM 526 N N . SER A 1 71 ? 6.976 -5.656 5.849 1.00 81.56 71 SER A N 1
ATOM 527 C CA . SER A 1 71 ? 8.187 -6.067 6.577 1.00 81.56 71 SER A CA 1
ATOM 528 C C . SER A 1 71 ? 8.258 -7.576 6.830 1.00 81.56 71 SER A C 1
ATOM 530 O O . SER A 1 71 ? 9.196 -8.027 7.474 1.00 81.56 71 SER A O 1
ATOM 532 N N . ALA A 1 72 ? 7.287 -8.349 6.334 1.00 65.44 72 ALA A N 1
ATOM 533 C CA . ALA A 1 72 ? 7.133 -9.780 6.606 1.00 65.44 72 ALA A CA 1
ATOM 534 C C . ALA A 1 72 ? 7.983 -10.710 5.704 1.00 65.44 72 ALA A C 1
ATOM 536 O O . ALA A 1 72 ? 7.666 -11.892 5.582 1.00 65.44 72 ALA A O 1
ATOM 537 N N . ILE A 1 73 ? 9.031 -10.180 5.059 1.00 58.41 73 ILE A N 1
ATOM 538 C CA . ILE A 1 73 ? 9.997 -10.911 4.211 1.00 58.41 73 ILE A CA 1
ATOM 539 C C . ILE A 1 73 ? 11.362 -10.868 4.883 1.00 58.41 73 ILE A C 1
ATOM 541 O O . ILE A 1 73 ? 12.002 -11.936 4.961 1.00 58.41 73 ILE A O 1
#

Radius of gyration: 15.81 Å; chains: 1; bounding box: 37×21×38 Å

Secondary structure (DSSP, 8-state):
-PPPHHHHHHHHT--HHHHHHHHHHGGG--HHHHHHHHHHHHHHHHIIIIISS-HHHHHHHHHHHHHHHTT--

pLDDT: mean 93.27, std 7.65, range [56.0, 98.06]

Sequence (73 aa):
RGVKSFELAGQLGMAPWQIDKARRQLHRWSPGAIADAVGFIATADAEVKGAASDPIYALEKAITRIASAKSAI

Foldseek 3Di:
DDDQLVRCCVVVVHDSVVVVVVVVVCPLADPVLVVVLVVLVVQLVCCLVPPPPDNVVSVVVSVVSSVVSSNPD